Protein AF-A0AA95M298-F1 (afdb_monomer_lite)

Structure (mmCIF, N/CA/C/O backbone):
data_AF-A0AA95M298-F1
#
_entry.id   AF-A0AA95M298-F1
#
loop_
_atom_site.group_PDB
_atom_site.id
_atom_site.type_symbol
_atom_site.label_atom_id
_atom_site.label_alt_id
_atom_site.label_comp_id
_atom_site.label_asym_id
_atom_site.label_entity_id
_atom_site.label_seq_id
_atom_site.pdbx_PDB_ins_code
_atom_site.Cartn_x
_atom_site.Cartn_y
_atom_site.Cartn_z
_atom_site.occupancy
_atom_site.B_iso_or_equiv
_atom_site.auth_seq_id
_atom_site.auth_comp_id
_atom_site.auth_asym_id
_atom_site.auth_atom_id
_atom_site.pdbx_PDB_model_num
ATOM 1 N N . MET A 1 1 ? -27.852 11.476 29.095 1.00 47.12 1 MET A N 1
ATOM 2 C CA . MET A 1 1 ? -27.452 10.853 27.814 1.00 47.12 1 MET A CA 1
ATOM 3 C C . MET A 1 1 ? -25.991 10.433 27.920 1.00 47.12 1 MET A C 1
ATOM 5 O O . MET A 1 1 ? -25.133 11.300 27.990 1.00 47.12 1 MET A O 1
ATOM 9 N N . ARG A 1 2 ? -25.697 9.132 28.044 1.00 43.03 2 ARG A N 1
ATOM 10 C CA . ARG A 1 2 ? -24.314 8.627 28.081 1.00 43.03 2 ARG A CA 1
ATOM 11 C C . ARG A 1 2 ? -23.915 8.268 26.652 1.00 43.03 2 ARG A C 1
ATOM 13 O O . ARG A 1 2 ? -24.465 7.315 26.111 1.00 43.03 2 ARG A O 1
ATOM 20 N N . ARG A 1 3 ? -23.003 9.029 26.042 1.00 50.44 3 ARG A N 1
ATOM 21 C CA . ARG A 1 3 ? -22.384 8.641 24.766 1.00 50.44 3 ARG A CA 1
ATOM 22 C C . ARG A 1 3 ? -21.618 7.341 25.016 1.00 50.44 3 ARG A C 1
ATOM 24 O O . ARG A 1 3 ? -20.663 7.334 25.787 1.00 50.44 3 ARG A O 1
ATOM 31 N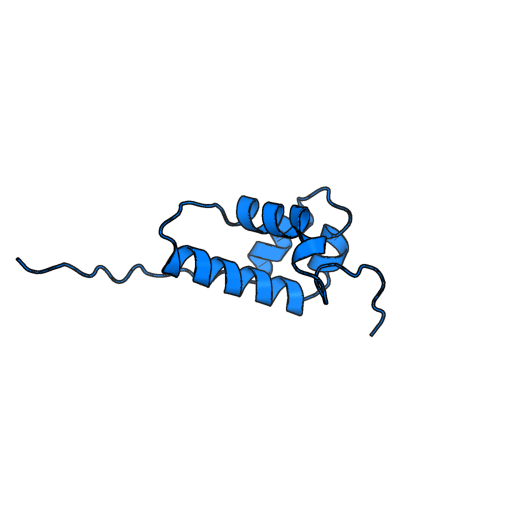 N . HIS A 1 4 ? -22.101 6.234 24.462 1.00 46.09 4 HIS A N 1
ATOM 32 C CA . HIS A 1 4 ? -21.333 4.996 24.402 1.00 46.09 4 HIS A CA 1
ATOM 33 C C . HIS A 1 4 ? -20.229 5.211 23.369 1.00 46.09 4 HIS A C 1
ATOM 35 O O . HIS A 1 4 ? -20.485 5.168 22.171 1.00 46.09 4 HIS A O 1
ATOM 41 N N . PHE A 1 5 ? -19.013 5.489 23.832 1.00 51.53 5 PHE A N 1
ATOM 42 C CA . PHE A 1 5 ? -17.828 5.318 23.005 1.00 51.53 5 PHE A CA 1
ATOM 43 C C . PHE A 1 5 ? -17.537 3.818 22.953 1.00 51.53 5 PHE A C 1
ATOM 45 O O . PHE A 1 5 ? -16.817 3.285 23.795 1.00 51.53 5 PHE A O 1
ATOM 52 N N . SER A 1 6 ? -18.144 3.117 21.995 1.00 51.62 6 SER A N 1
ATOM 53 C CA . SER A 1 6 ? -17.609 1.824 21.577 1.00 51.62 6 SER A CA 1
ATOM 54 C C . SER A 1 6 ? -16.246 2.106 20.964 1.00 51.62 6 SER A C 1
ATOM 56 O O . SER A 1 6 ? -16.161 2.651 19.867 1.00 51.62 6 SER A O 1
ATOM 58 N N . ARG A 1 7 ? -15.174 1.791 21.696 1.00 49.69 7 ARG A N 1
ATOM 59 C CA . ARG A 1 7 ? -13.819 1.757 21.146 1.00 49.69 7 ARG A CA 1
ATOM 60 C C . ARG A 1 7 ? -13.866 0.733 20.010 1.00 49.69 7 ARG A C 1
ATOM 62 O O . ARG A 1 7 ? -13.968 -0.460 20.293 1.00 49.69 7 ARG A O 1
ATOM 69 N N . LYS A 1 8 ? -13.919 1.180 18.748 1.00 58.91 8 LYS A N 1
ATOM 70 C CA . LYS A 1 8 ? -13.795 0.268 17.604 1.00 58.91 8 LYS A CA 1
ATOM 71 C C . LYS A 1 8 ? -12.491 -0.497 17.827 1.00 58.91 8 LYS A C 1
ATOM 73 O O . LYS A 1 8 ? -11.448 0.120 18.031 1.00 58.91 8 LYS A O 1
ATOM 78 N N . VAL A 1 9 ? -12.567 -1.824 17.898 1.00 54.34 9 VAL A N 1
ATOM 79 C CA . VAL A 1 9 ? -11.367 -2.660 17.858 1.00 54.34 9 VAL A CA 1
ATOM 80 C C . VAL A 1 9 ? -10.824 -2.477 16.454 1.00 54.34 9 VAL A C 1
ATOM 82 O O . VAL A 1 9 ? -11.416 -2.962 15.494 1.00 54.34 9 VAL A O 1
ATOM 85 N N . PHE A 1 10 ? -9.783 -1.663 16.346 1.00 65.81 10 PHE A N 1
ATOM 86 C CA . PHE A 1 10 ? -9.126 -1.401 15.086 1.00 65.81 10 PHE A CA 1
ATOM 87 C C . PHE A 1 10 ? -8.225 -2.596 14.780 1.00 65.81 10 PHE A C 1
ATOM 89 O O . PHE A 1 10 ? -7.282 -2.869 15.526 1.00 65.81 10 PHE A O 1
ATOM 96 N N . THR A 1 11 ? -8.557 -3.357 13.740 1.00 78.38 11 THR A N 1
ATOM 97 C CA . THR A 1 11 ? -7.647 -4.379 13.223 1.00 78.38 11 THR A CA 1
ATOM 98 C C . THR A 1 11 ? -6.521 -3.658 12.499 1.00 78.38 11 THR A C 1
ATOM 100 O O . THR A 1 11 ? -6.785 -2.955 11.533 1.00 78.38 11 THR A O 1
ATOM 103 N N . ILE A 1 12 ? -5.294 -3.810 12.993 1.00 90.75 12 ILE A N 1
ATOM 104 C CA . ILE A 1 12 ? -4.098 -3.237 12.369 1.00 90.75 12 ILE A CA 1
ATOM 105 C C . ILE A 1 12 ? -3.867 -3.935 11.033 1.00 90.75 12 ILE A C 1
ATOM 107 O O . ILE A 1 12 ? -3.822 -5.167 10.994 1.00 90.75 12 ILE A O 1
ATOM 111 N N . THR A 1 13 ? -3.691 -3.154 9.971 1.00 95.75 13 THR A N 1
ATOM 112 C CA . THR A 1 13 ? -3.382 -3.690 8.646 1.00 95.75 13 THR A CA 1
ATOM 113 C C . THR A 1 13 ? -1.944 -4.186 8.600 1.00 95.75 13 THR A C 1
ATOM 115 O O . THR A 1 13 ? -1.005 -3.511 9.029 1.00 95.75 13 THR A O 1
ATOM 118 N N . THR A 1 14 ? -1.747 -5.381 8.057 1.00 97.12 14 THR A N 1
ATOM 119 C CA . THR A 1 14 ? -0.433 -6.022 7.960 1.00 97.12 14 THR A CA 1
ATOM 120 C C . THR A 1 14 ? 0.202 -5.833 6.588 1.00 97.12 14 THR A C 1
ATOM 122 O O . THR A 1 14 ? -0.465 -5.631 5.571 1.00 97.12 14 THR A O 1
ATOM 125 N N . THR A 1 15 ? 1.528 -5.950 6.527 1.00 97.56 15 THR A N 1
ATOM 126 C CA . THR A 1 15 ? 2.261 -5.926 5.255 1.00 97.56 15 THR A CA 1
ATOM 127 C C . THR A 1 15 ? 1.919 -7.107 4.349 1.00 97.56 15 THR A C 1
ATOM 129 O O . THR A 1 15 ? 2.004 -6.983 3.130 1.00 97.56 15 THR A O 1
ATOM 132 N N . GLU A 1 16 ? 1.526 -8.237 4.930 1.00 97.94 16 GLU A N 1
ATOM 133 C CA . GLU A 1 16 ? 1.104 -9.459 4.254 1.00 97.94 16 GLU A CA 1
ATOM 134 C C . GLU A 1 16 ? -0.223 -9.256 3.517 1.00 97.94 16 GLU A C 1
ATOM 136 O O . GLU A 1 16 ? -0.364 -9.699 2.378 1.00 97.94 16 GLU A O 1
ATOM 141 N N . GLU A 1 17 ? -1.168 -8.531 4.120 1.00 98.25 17 GLU A N 1
ATOM 142 C CA . GLU A 1 17 ? -2.426 -8.154 3.468 1.00 98.25 17 GLU A CA 1
ATOM 143 C C . GLU A 1 17 ? -2.180 -7.218 2.279 1.00 98.25 17 GLU A C 1
ATOM 145 O O . GLU A 1 17 ? -2.724 -7.442 1.195 1.00 98.25 17 GLU A O 1
ATOM 150 N N . ILE A 1 18 ? -1.290 -6.228 2.436 1.00 98.38 18 ILE A N 1
ATOM 151 C CA . ILE A 1 18 ? -0.870 -5.368 1.318 1.00 98.38 18 ILE A CA 1
ATOM 152 C C . ILE A 1 18 ? -0.198 -6.198 0.219 1.00 98.38 18 ILE A C 1
ATOM 154 O O . ILE A 1 18 ? -0.499 -6.021 -0.960 1.00 98.38 18 ILE A O 1
ATOM 158 N N . ALA A 1 19 ? 0.692 -7.124 0.586 1.00 98.38 19 ALA A N 1
ATOM 159 C CA . ALA A 1 19 ? 1.397 -7.975 -0.366 1.00 98.38 19 ALA A CA 1
ATOM 160 C C . ALA A 1 19 ? 0.436 -8.863 -1.172 1.00 98.38 19 ALA A C 1
ATOM 162 O O . ALA A 1 19 ? 0.588 -8.971 -2.388 1.00 98.38 19 ALA A O 1
ATOM 163 N N . ALA A 1 20 ? -0.571 -9.456 -0.525 1.00 98.44 20 ALA A N 1
ATOM 164 C CA . ALA A 1 20 ? -1.580 -10.268 -1.198 1.00 98.44 20 ALA A CA 1
ATOM 165 C C . ALA A 1 20 ? -2.372 -9.457 -2.236 1.00 98.44 20 ALA A C 1
ATOM 167 O O . ALA A 1 20 ? -2.604 -9.935 -3.346 1.00 98.44 20 ALA A O 1
ATOM 168 N N . ILE A 1 21 ? -2.731 -8.213 -1.902 1.00 98.50 21 ILE A N 1
ATOM 169 C CA . ILE A 1 21 ? -3.414 -7.307 -2.830 1.00 98.50 21 ILE A CA 1
ATOM 170 C C . ILE A 1 21 ? -2.488 -6.940 -3.988 1.00 98.50 21 ILE A C 1
ATOM 172 O O . ILE A 1 21 ? -2.861 -7.147 -5.138 1.00 98.50 21 ILE A O 1
ATOM 176 N N . LEU A 1 22 ? -1.268 -6.469 -3.711 1.00 98.06 22 LEU A N 1
ATOM 177 C CA . LEU A 1 22 ? -0.302 -6.090 -4.748 1.00 98.06 22 LEU A CA 1
ATOM 178 C C . LEU A 1 22 ? -0.003 -7.244 -5.715 1.00 98.06 22 LEU A C 1
ATOM 180 O O . LEU A 1 22 ? 0.079 -7.019 -6.918 1.00 98.06 22 LEU A O 1
ATOM 184 N N . ALA A 1 23 ? 0.098 -8.480 -5.218 1.00 97.88 23 ALA A N 1
ATOM 185 C CA . ALA A 1 23 ? 0.312 -9.668 -6.045 1.00 97.88 23 ALA A CA 1
ATOM 186 C C . ALA A 1 23 ? -0.867 -9.994 -6.985 1.00 97.88 23 ALA A C 1
ATOM 188 O O . ALA A 1 23 ? -0.687 -10.732 -7.952 1.00 97.88 23 ALA A O 1
ATOM 189 N N . SER A 1 24 ? -2.060 -9.459 -6.710 1.00 97.25 24 SER A N 1
ATOM 190 C CA . SER A 1 24 ? -3.267 -9.659 -7.523 1.00 97.25 24 SER A CA 1
ATOM 191 C C . SER A 1 24 ? -3.536 -8.543 -8.540 1.00 97.25 24 SER A C 1
ATOM 193 O O . SER A 1 24 ? -4.443 -8.679 -9.359 1.00 97.25 24 SER A O 1
ATOM 195 N N . LEU A 1 25 ? -2.774 -7.443 -8.496 1.00 96.50 25 LEU A N 1
ATOM 196 C CA . LEU A 1 25 ? -3.010 -6.261 -9.323 1.00 96.50 25 LEU A CA 1
ATOM 197 C C . LEU A 1 25 ? -2.146 -6.263 -10.588 1.00 96.50 25 LEU A C 1
ATOM 199 O O . LEU A 1 25 ? -0.927 -6.411 -10.530 1.00 96.50 25 LEU A O 1
ATOM 203 N N . ASP A 1 26 ? -2.784 -5.998 -11.727 1.00 95.25 26 ASP A N 1
ATOM 204 C CA . ASP A 1 26 ? -2.109 -5.742 -13.001 1.00 95.25 26 ASP A CA 1
ATOM 205 C C . ASP A 1 26 ? -1.743 -4.253 -13.109 1.00 95.25 26 ASP A C 1
ATOM 207 O O . ASP A 1 26 ? -2.459 -3.447 -13.704 1.00 95.25 26 ASP A O 1
ATOM 211 N N . HIS A 1 27 ? -0.660 -3.857 -12.436 1.00 93.25 27 HIS A N 1
ATOM 212 C CA . HIS A 1 27 ? -0.142 -2.489 -12.480 1.00 93.25 27 HIS A CA 1
ATOM 213 C C . HIS A 1 27 ? 1.391 -2.486 -12.573 1.00 93.25 27 HIS A C 1
ATOM 215 O O . HIS A 1 27 ? 2.033 -3.217 -11.816 1.00 93.25 27 HIS A O 1
ATOM 221 N N . PRO A 1 28 ? 2.023 -1.626 -13.400 1.00 92.50 28 PRO A N 1
ATOM 222 C CA . PRO A 1 28 ? 3.483 -1.611 -13.566 1.00 92.50 28 PRO A CA 1
ATOM 223 C C . PRO A 1 28 ? 4.275 -1.418 -12.264 1.00 92.50 28 PRO A C 1
ATOM 225 O O . PRO A 1 28 ? 5.364 -1.965 -12.109 1.00 92.50 28 PRO A O 1
ATOM 228 N N . LEU A 1 29 ? 3.722 -0.660 -11.311 1.00 93.75 29 LEU A N 1
ATOM 229 C CA . LEU A 1 29 ? 4.335 -0.434 -9.995 1.00 93.75 29 LEU A CA 1
ATOM 230 C C . LEU A 1 29 ? 4.074 -1.558 -8.984 1.00 93.75 29 LEU A C 1
ATOM 232 O O . LEU A 1 29 ? 4.809 -1.655 -8.003 1.00 93.75 29 LEU A O 1
ATOM 236 N N . ALA A 1 30 ? 3.061 -2.407 -9.193 1.00 95.50 30 ALA A N 1
ATOM 237 C CA . ALA A 1 30 ? 2.670 -3.403 -8.197 1.00 95.50 30 ALA A CA 1
ATOM 238 C C . ALA A 1 30 ? 3.799 -4.405 -7.876 1.00 95.50 30 ALA A C 1
ATOM 240 O O . ALA A 1 30 ? 4.069 -4.601 -6.689 1.00 95.50 30 ALA A O 1
ATOM 241 N N . PRO A 1 31 ? 4.552 -4.956 -8.855 1.00 95.19 31 PRO A N 1
ATOM 242 C CA . PRO A 1 31 ? 5.700 -5.816 -8.562 1.00 95.19 31 PRO A CA 1
ATOM 243 C C . PRO A 1 31 ? 6.824 -5.102 -7.800 1.00 95.19 31 PRO A C 1
ATOM 245 O O . PRO A 1 31 ? 7.480 -5.710 -6.956 1.00 95.19 31 PRO A O 1
ATOM 248 N N . TYR A 1 32 ? 7.059 -3.816 -8.075 1.00 93.56 32 TYR A N 1
ATOM 249 C CA . TYR A 1 32 ? 8.074 -3.033 -7.368 1.00 93.56 32 TYR A CA 1
ATOM 250 C C . TYR A 1 32 ? 7.661 -2.792 -5.907 1.00 93.56 32 TYR A C 1
ATOM 252 O O . TYR A 1 32 ? 8.422 -3.090 -4.988 1.00 93.56 32 TYR A O 1
ATOM 260 N N . TRP A 1 33 ? 6.421 -2.352 -5.678 1.00 95.75 33 TRP A N 1
ATOM 261 C CA . TRP A 1 33 ? 5.884 -2.125 -4.333 1.00 95.75 33 TRP A CA 1
ATOM 262 C C . TRP A 1 33 ? 5.787 -3.416 -3.520 1.00 95.75 33 TRP A C 1
ATOM 264 O O . TRP A 1 33 ? 6.063 -3.411 -2.323 1.00 95.75 33 TRP A O 1
ATOM 274 N N . LEU A 1 34 ? 5.461 -4.540 -4.169 1.00 96.31 34 LEU A N 1
ATOM 275 C CA . LEU A 1 34 ? 5.401 -5.857 -3.535 1.00 96.31 34 LEU A CA 1
ATOM 276 C C . LEU A 1 34 ? 6.745 -6.244 -2.896 1.00 96.31 34 LEU A C 1
ATOM 278 O O . LEU A 1 34 ? 6.773 -6.819 -1.805 1.00 96.31 34 LEU A O 1
ATOM 282 N N . ASN A 1 35 ? 7.854 -5.880 -3.544 1.00 94.50 35 ASN A N 1
ATOM 283 C CA . ASN A 1 35 ? 9.214 -6.162 -3.085 1.00 94.50 35 ASN A CA 1
ATOM 284 C C . ASN A 1 35 ? 9.795 -5.079 -2.155 1.00 94.50 35 ASN A C 1
ATOM 286 O O . ASN A 1 35 ? 10.933 -5.210 -1.712 1.00 94.50 35 ASN A O 1
ATOM 290 N N . ASN A 1 36 ? 9.034 -4.029 -1.829 1.00 94.88 36 ASN A N 1
ATOM 291 C CA . ASN A 1 36 ? 9.491 -2.930 -0.983 1.00 94.88 36 ASN A CA 1
ATOM 292 C C . ASN A 1 36 ? 8.713 -2.895 0.345 1.00 94.88 36 ASN A C 1
ATOM 294 O O . ASN A 1 36 ? 7.568 -2.447 0.423 1.00 94.88 36 ASN A O 1
ATOM 298 N N . ASP A 1 37 ? 9.348 -3.365 1.421 1.00 95.06 37 ASP A N 1
ATOM 299 C CA . ASP A 1 37 ? 8.728 -3.427 2.751 1.00 95.06 37 ASP A CA 1
ATOM 300 C C . ASP A 1 37 ? 8.383 -2.053 3.326 1.00 95.06 37 ASP A C 1
ATOM 302 O O . ASP A 1 37 ? 7.392 -1.931 4.046 1.00 95.06 37 ASP A O 1
ATOM 306 N N . LEU A 1 38 ? 9.163 -1.017 3.001 1.00 94.94 38 LEU A N 1
ATOM 307 C CA . LEU A 1 38 ? 8.874 0.342 3.449 1.00 94.94 38 LEU A CA 1
ATOM 308 C C . LEU A 1 38 ? 7.555 0.830 2.843 1.00 94.94 38 LEU A C 1
ATOM 310 O O . LEU A 1 38 ? 6.687 1.281 3.583 1.00 94.94 38 LEU A O 1
ATOM 314 N N . ILE A 1 39 ? 7.367 0.650 1.533 1.00 95.75 39 ILE A N 1
ATOM 315 C CA . ILE A 1 39 ? 6.123 1.009 0.837 1.00 95.75 39 ILE A CA 1
ATOM 316 C C . ILE A 1 39 ? 4.929 0.265 1.441 1.00 95.75 39 ILE A C 1
ATOM 318 O O . ILE A 1 39 ? 3.937 0.897 1.802 1.00 95.75 39 ILE A O 1
ATOM 322 N N . LYS A 1 40 ? 5.029 -1.061 1.621 1.00 97.19 40 LYS A N 1
ATOM 323 C CA . LYS A 1 40 ? 3.940 -1.860 2.212 1.00 97.19 40 LYS A CA 1
ATOM 324 C C . LYS A 1 40 ? 3.569 -1.374 3.616 1.00 97.19 40 LYS A C 1
ATOM 326 O O . LYS A 1 40 ? 2.387 -1.225 3.911 1.00 97.19 40 LYS A O 1
ATOM 331 N N . ARG A 1 41 ? 4.560 -1.076 4.468 1.00 97.00 41 ARG A N 1
ATOM 332 C CA . ARG A 1 41 ? 4.327 -0.537 5.822 1.00 97.00 41 ARG A CA 1
ATOM 333 C C . ARG A 1 41 ? 3.682 0.841 5.793 1.00 97.00 41 ARG A C 1
ATOM 335 O O . ARG A 1 41 ? 2.801 1.105 6.611 1.00 97.00 41 ARG A O 1
ATOM 342 N N . THR A 1 42 ? 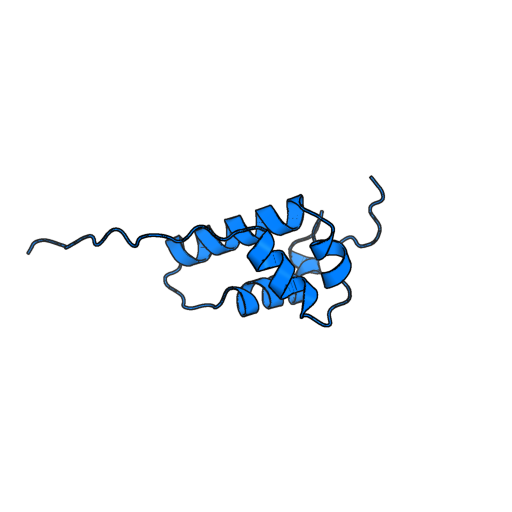4.098 1.707 4.869 1.00 95.75 42 THR A N 1
ATOM 343 C CA . THR A 1 42 ? 3.502 3.038 4.731 1.00 95.75 42 THR A CA 1
ATOM 344 C C . THR A 1 42 ? 2.048 2.939 4.286 1.00 95.75 42 THR A C 1
ATOM 346 O O . THR A 1 42 ? 1.208 3.588 4.892 1.00 95.75 42 THR A O 1
ATOM 349 N N . ILE A 1 43 ? 1.722 2.093 3.303 1.00 96.75 43 ILE A N 1
ATOM 350 C CA . ILE A 1 43 ? 0.333 1.915 2.850 1.00 96.75 43 ILE A CA 1
ATOM 351 C C . ILE A 1 43 ? -0.545 1.356 3.975 1.00 96.75 43 ILE A C 1
ATOM 353 O O . ILE A 1 43 ? -1.623 1.893 4.210 1.00 96.75 43 ILE A O 1
ATOM 357 N N . ALA A 1 44 ? -0.074 0.328 4.691 1.00 96.88 44 ALA A N 1
ATOM 358 C CA . ALA A 1 44 ? -0.799 -0.252 5.822 1.00 96.88 44 ALA A CA 1
ATOM 359 C C . ALA A 1 44 ? -1.103 0.803 6.899 1.00 96.88 44 ALA A C 1
ATOM 361 O O . ALA A 1 44 ? -2.256 1.010 7.261 1.00 96.88 44 ALA A O 1
ATOM 362 N N . THR A 1 45 ? -0.078 1.546 7.324 1.00 95.38 45 THR A N 1
ATOM 363 C CA . THR A 1 45 ? -0.221 2.637 8.299 1.00 95.38 45 THR A CA 1
ATOM 364 C C . THR A 1 45 ? -1.183 3.726 7.810 1.00 95.38 45 THR A C 1
ATOM 366 O O . THR A 1 45 ? -2.031 4.195 8.562 1.00 95.38 45 THR A O 1
ATOM 369 N N . SER A 1 46 ? -1.074 4.136 6.544 1.00 95.00 46 SER A N 1
ATOM 370 C CA . SER A 1 46 ? -1.946 5.161 5.968 1.00 95.00 46 SER A 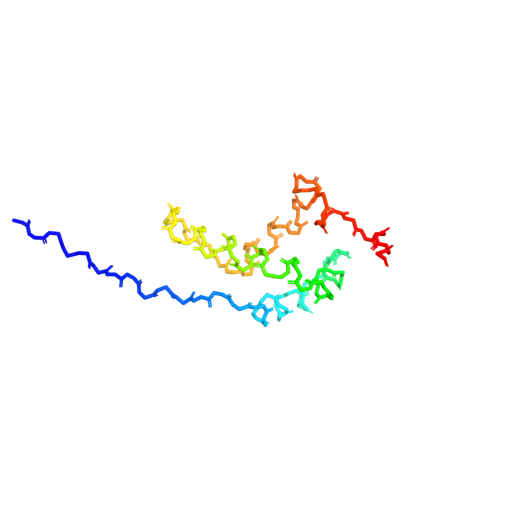CA 1
ATOM 371 C C . SER A 1 46 ? -3.404 4.716 5.877 1.00 95.00 46 SER A C 1
ATOM 373 O O . SER A 1 46 ? -4.298 5.534 6.089 1.00 95.00 46 SER A O 1
ATOM 375 N N . TYR A 1 47 ? -3.660 3.445 5.562 1.00 95.56 47 TYR A N 1
ATOM 376 C CA . TYR A 1 47 ? -5.015 2.902 5.575 1.00 95.56 47 TYR A CA 1
ATOM 377 C C . TYR A 1 47 ? -5.567 2.839 7.000 1.00 95.56 47 TYR A C 1
ATOM 379 O O . TYR A 1 47 ? -6.727 3.191 7.218 1.00 95.56 47 TYR A O 1
ATOM 387 N N . ASP A 1 48 ? -4.725 2.479 7.972 1.00 93.81 48 ASP A N 1
ATOM 388 C CA . ASP A 1 48 ? -5.123 2.458 9.375 1.00 93.81 48 ASP A CA 1
ATOM 389 C C . ASP A 1 48 ? -5.598 3.846 9.841 1.00 93.81 48 ASP A C 1
ATOM 391 O O . ASP A 1 48 ? -6.704 3.983 10.370 1.00 93.81 48 ASP A O 1
ATOM 395 N N . TYR A 1 49 ? -4.832 4.894 9.516 1.00 92.69 49 TYR A N 1
ATOM 396 C CA . TYR A 1 49 ? -5.237 6.282 9.762 1.00 92.69 49 TYR A CA 1
ATOM 397 C C . TYR A 1 49 ? -6.495 6.688 8.993 1.00 92.69 49 TYR A C 1
ATOM 399 O O . TYR A 1 49 ? -7.372 7.340 9.551 1.00 92.69 49 TYR A O 1
ATOM 407 N N . TRP A 1 50 ? -6.632 6.290 7.724 1.00 92.19 50 TRP A N 1
ATOM 408 C CA . TRP A 1 50 ? -7.824 6.607 6.932 1.00 92.19 50 TRP A CA 1
ATOM 409 C C . TRP A 1 50 ? -9.103 6.078 7.589 1.00 92.19 50 TRP A C 1
ATOM 411 O O . TRP A 1 50 ? -10.103 6.797 7.683 1.00 92.19 50 TRP A O 1
ATOM 421 N N . VAL A 1 51 ? -9.085 4.821 8.039 1.00 91.50 51 VAL A N 1
ATOM 422 C CA . VAL A 1 51 ? -10.247 4.174 8.662 1.00 91.50 51 VAL A CA 1
ATOM 423 C C . VAL A 1 51 ? -10.532 4.761 10.050 1.00 91.50 51 VAL A C 1
ATOM 425 O O . VAL A 1 51 ? -11.701 4.822 10.446 1.00 91.50 51 VAL A O 1
ATOM 428 N N . GLU A 1 52 ? -9.504 5.206 10.780 1.00 89.25 52 GLU A N 1
ATOM 429 C CA . GLU A 1 52 ? -9.666 5.907 12.059 1.00 89.25 52 GLU A CA 1
ATOM 430 C C . GLU A 1 52 ? -10.277 7.309 11.881 1.00 89.25 52 GLU A C 1
ATOM 432 O O . GLU A 1 52 ? -11.238 7.642 12.578 1.00 89.25 52 GLU A O 1
ATOM 437 N N . ASP A 1 53 ? -9.781 8.094 10.919 1.00 89.00 53 ASP A N 1
ATOM 438 C CA . ASP A 1 53 ? -10.033 9.539 10.855 1.00 89.00 53 ASP A CA 1
ATOM 439 C C . ASP A 1 53 ? -11.211 9.948 9.964 1.00 89.00 53 ASP A C 1
ATOM 441 O O . ASP A 1 53 ? -11.847 10.975 10.213 1.00 89.00 53 ASP A O 1
ATOM 445 N N . THR A 1 54 ? -11.503 9.200 8.895 1.00 83.38 54 THR A N 1
ATOM 446 C CA . THR A 1 54 ? -12.411 9.703 7.846 1.00 83.38 54 THR A CA 1
ATOM 447 C C . THR A 1 54 ? -13.861 9.250 7.997 1.00 83.38 54 THR A C 1
ATOM 449 O O . THR A 1 54 ? -14.752 9.882 7.438 1.00 83.38 54 THR A O 1
ATOM 452 N N . GLU A 1 55 ? -14.120 8.146 8.708 1.00 79.75 55 GLU A N 1
ATOM 453 C CA . GLU A 1 55 ? -15.399 7.406 8.689 1.00 79.75 55 GLU A CA 1
ATOM 454 C C . GLU A 1 55 ? -15.906 7.025 7.274 1.00 79.75 55 GLU A C 1
ATOM 456 O O . GLU A 1 55 ? -17.007 6.485 7.140 1.00 79.75 55 GLU A O 1
ATOM 461 N N . ILE A 1 56 ? -15.111 7.251 6.217 1.00 87.38 56 ILE A N 1
ATOM 462 C CA . ILE A 1 56 ? -15.469 6.957 4.829 1.00 87.38 56 ILE A CA 1
ATOM 463 C C . ILE A 1 56 ? -15.202 5.471 4.564 1.00 87.38 56 ILE A C 1
ATOM 465 O O . ILE A 1 56 ? -14.049 5.036 4.648 1.00 87.38 56 ILE A O 1
ATOM 469 N N . PRO A 1 57 ? -16.228 4.678 4.198 1.00 88.19 57 PRO A N 1
ATOM 470 C CA . PRO A 1 57 ? -16.036 3.275 3.865 1.00 88.19 57 PRO A CA 1
ATOM 471 C C . PRO A 1 57 ? -15.177 3.129 2.606 1.00 88.19 57 PRO A C 1
ATOM 473 O O . PRO A 1 57 ? -15.564 3.572 1.526 1.00 88.19 57 PRO A O 1
ATOM 476 N N . MET A 1 58 ? -14.030 2.475 2.744 1.00 92.81 58 MET A N 1
ATOM 477 C CA . MET A 1 58 ? -13.156 2.090 1.641 1.00 92.81 58 MET A CA 1
ATOM 478 C C . MET A 1 58 ? -12.558 0.729 1.972 1.00 92.81 58 MET A C 1
ATOM 480 O O . MET A 1 58 ? -12.192 0.493 3.121 1.00 92.81 58 MET A O 1
ATOM 484 N N . SER A 1 59 ? -12.492 -0.178 0.998 1.00 95.75 59 SER A N 1
ATOM 485 C CA . SER A 1 59 ? -11.803 -1.450 1.208 1.00 95.75 59 SER A CA 1
ATOM 486 C C . SER A 1 59 ? -10.289 -1.259 1.118 1.00 95.75 59 SER A C 1
ATOM 488 O O . SER A 1 59 ? -9.806 -0.353 0.436 1.00 95.75 59 SER A O 1
ATOM 490 N N . LEU A 1 60 ? -9.524 -2.151 1.750 1.00 96.62 60 LEU A N 1
ATOM 491 C CA . LEU A 1 60 ? -8.066 -2.126 1.643 1.00 96.62 60 LEU A CA 1
ATOM 492 C C . LEU A 1 60 ? -7.600 -2.260 0.182 1.00 96.62 60 LEU A C 1
ATOM 494 O O . LEU A 1 60 ? -6.670 -1.578 -0.239 1.00 96.62 60 LEU A O 1
ATOM 498 N N . ALA A 1 61 ? -8.282 -3.091 -0.613 1.00 97.75 61 ALA A N 1
ATOM 499 C CA . ALA A 1 61 ? -7.973 -3.276 -2.029 1.00 97.75 61 ALA A CA 1
ATOM 500 C C . ALA A 1 61 ? -8.204 -1.998 -2.851 1.00 97.75 61 ALA A C 1
ATOM 502 O O . ALA A 1 61 ? -7.356 -1.636 -3.671 1.00 97.75 61 ALA A O 1
ATOM 503 N N . ASP A 1 62 ? -9.305 -1.282 -2.599 1.00 97.12 62 ASP A N 1
ATOM 504 C CA . ASP A 1 62 ? -9.595 -0.011 -3.274 1.00 97.12 62 ASP A CA 1
ATOM 505 C C . ASP A 1 62 ? -8.596 1.075 -2.872 1.00 97.12 62 ASP A C 1
ATOM 507 O O . ASP A 1 62 ? -8.171 1.866 -3.714 1.00 97.12 62 ASP A O 1
ATOM 511 N N . PHE A 1 63 ? -8.189 1.100 -1.600 1.00 96.31 63 PHE A N 1
ATOM 512 C CA . PHE A 1 63 ? -7.197 2.047 -1.099 1.00 96.31 63 PHE A CA 1
ATOM 513 C C . PHE A 1 63 ? -5.828 1.829 -1.753 1.00 96.31 63 PHE A C 1
ATOM 515 O O . PHE A 1 63 ? -5.228 2.771 -2.271 1.00 96.31 63 PHE A O 1
ATOM 522 N N . VAL A 1 64 ? -5.357 0.577 -1.801 1.00 97.56 64 VAL A N 1
ATOM 523 C CA . VAL A 1 64 ?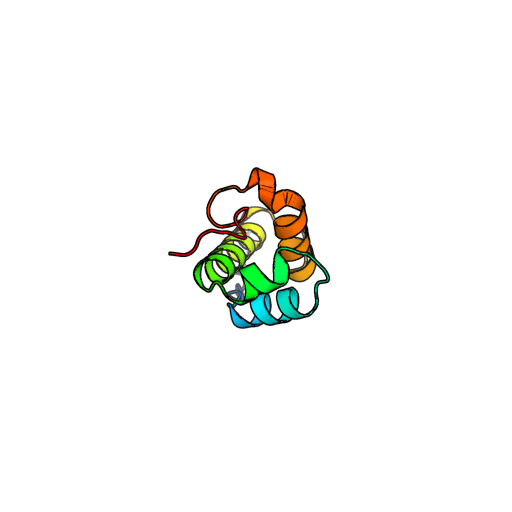 -4.099 0.206 -2.475 1.00 97.56 64 VAL A CA 1
ATOM 524 C C . VAL A 1 64 ? -4.162 0.542 -3.969 1.00 97.56 64 VAL A C 1
ATOM 526 O O . VAL A 1 64 ? -3.208 1.095 -4.517 1.00 97.56 64 VAL A O 1
ATOM 529 N N . SER A 1 65 ? -5.293 0.260 -4.623 1.00 97.06 65 SER A N 1
ATOM 530 C CA . SER A 1 65 ? -5.494 0.560 -6.046 1.00 97.06 65 SER A CA 1
ATOM 531 C C . SER A 1 65 ? -5.450 2.065 -6.325 1.00 97.06 65 SER A C 1
ATOM 533 O O . SER A 1 65 ? -4.815 2.489 -7.289 1.00 97.06 65 SER A O 1
ATOM 535 N N . GLN A 1 66 ? -6.057 2.886 -5.461 1.00 94.62 66 GLN A N 1
ATOM 536 C CA . GLN A 1 66 ? -5.978 4.347 -5.557 1.00 94.62 66 GLN A CA 1
ATOM 537 C C . GLN A 1 66 ? -4.557 4.864 -5.327 1.00 94.62 66 GLN A C 1
ATOM 539 O O . GLN A 1 66 ? -4.101 5.735 -6.064 1.00 94.62 66 GLN A O 1
ATOM 544 N N . TYR A 1 67 ? -3.828 4.306 -4.358 1.00 94.50 67 TYR A N 1
ATOM 545 C CA . TYR A 1 67 ? -2.422 4.649 -4.145 1.00 94.50 67 TYR A CA 1
ATOM 546 C C . TYR A 1 67 ? -1.581 4.384 -5.398 1.00 94.50 67 TYR A C 1
ATOM 548 O O . TYR A 1 67 ? -0.805 5.247 -5.801 1.00 94.50 67 TYR A O 1
ATOM 556 N N . LEU A 1 68 ? -1.756 3.224 -6.041 1.00 94.50 68 LEU A N 1
ATOM 557 C CA . LEU A 1 68 ? -1.054 2.886 -7.283 1.00 94.50 68 LEU A CA 1
ATOM 558 C C . LEU A 1 68 ? -1.424 3.834 -8.429 1.00 94.50 68 LEU A C 1
ATOM 560 O O . LEU A 1 68 ? -0.530 4.351 -9.097 1.00 94.50 68 LEU A O 1
ATOM 564 N N . ALA A 1 69 ? -2.719 4.101 -8.621 1.00 93.56 69 ALA A N 1
ATOM 565 C CA . ALA A 1 69 ? -3.214 4.988 -9.674 1.00 93.56 69 ALA A CA 1
ATOM 566 C C . ALA A 1 69 ? -2.725 6.440 -9.524 1.00 93.56 69 ALA A C 1
ATOM 568 O O . ALA A 1 69 ? -2.636 7.168 -10.509 1.00 93.56 69 ALA A O 1
ATOM 569 N N . HIS A 1 70 ? -2.396 6.856 -8.299 1.00 93.00 70 HIS A N 1
ATOM 570 C CA . HIS A 1 70 ? -1.951 8.210 -7.970 1.00 93.00 70 HIS A CA 1
ATOM 571 C C . HIS A 1 70 ? -0.497 8.269 -7.483 1.00 93.00 70 HIS A C 1
ATOM 573 O O . HIS A 1 70 ? -0.079 9.272 -6.902 1.00 93.00 70 HIS A O 1
ATOM 579 N N . ALA A 1 71 ? 0.295 7.226 -7.746 1.00 90.81 71 ALA A N 1
ATOM 580 C CA . ALA A 1 71 ? 1.677 7.110 -7.285 1.00 90.81 71 ALA A CA 1
ATOM 581 C C . ALA A 1 71 ? 2.568 8.291 -7.709 1.00 90.81 71 ALA A C 1
ATOM 583 O O . ALA A 1 71 ? 3.459 8.695 -6.962 1.00 90.81 71 ALA A O 1
ATOM 584 N N . GLU A 1 72 ? 2.304 8.882 -8.877 1.00 87.25 72 GLU A N 1
ATOM 585 C CA . GLU A 1 72 ? 3.010 10.069 -9.374 1.00 87.25 72 GLU A CA 1
ATOM 586 C C . GLU A 1 72 ? 2.825 11.308 -8.482 1.00 87.25 72 GLU A C 1
ATOM 588 O 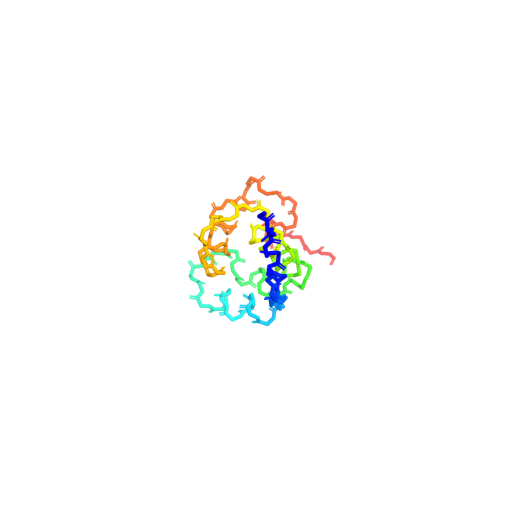O . GLU A 1 72 ? 3.749 12.107 -8.345 1.00 87.25 72 GLU A O 1
ATOM 593 N N . TYR A 1 73 ? 1.666 11.442 -7.828 1.00 86.00 73 TYR A N 1
ATOM 594 C CA . TYR A 1 73 ? 1.374 12.543 -6.909 1.00 86.00 73 TYR A CA 1
ATOM 595 C C . TYR A 1 73 ? 1.916 12.285 -5.503 1.00 86.00 73 TYR A C 1
ATOM 597 O O . TYR A 1 73 ? 2.212 13.233 -4.778 1.00 86.00 73 TYR A O 1
ATOM 605 N N . LEU A 1 74 ? 2.057 11.010 -5.122 1.00 85.94 74 LEU A N 1
ATOM 606 C CA . LEU A 1 74 ? 2.690 10.614 -3.862 1.00 85.94 74 LEU A CA 1
ATOM 607 C C . LEU A 1 74 ? 4.205 10.876 -3.894 1.00 85.94 74 LEU A C 1
ATOM 609 O O . LEU A 1 74 ? 4.782 11.276 -2.883 1.00 85.94 74 LEU A O 1
ATOM 613 N N . GLY A 1 75 ? 4.834 10.691 -5.060 1.00 83.12 75 GLY A N 1
ATOM 614 C CA . GLY A 1 75 ? 6.254 10.953 -5.287 1.00 83.1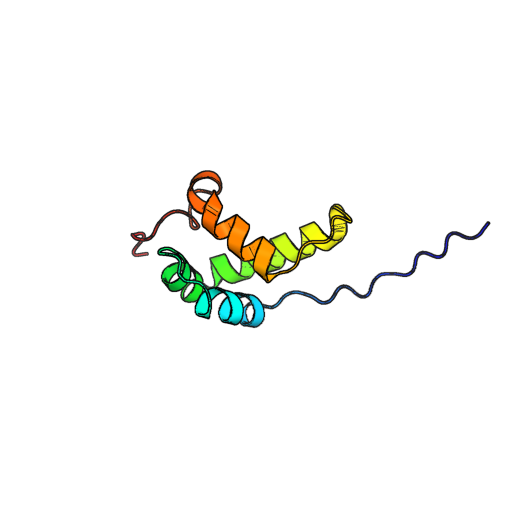2 75 GLY A CA 1
ATOM 615 C C . GLY A 1 75 ? 7.200 10.054 -4.478 1.00 83.12 75 GLY A C 1
ATOM 616 O O . GLY A 1 75 ? 6.803 9.085 -3.825 1.00 83.12 75 GLY A O 1
ATOM 617 N N . GLY A 1 76 ? 8.496 10.373 -4.525 1.00 86.62 76 GLY A N 1
ATOM 618 C CA . GLY A 1 76 ? 9.530 9.698 -3.735 1.00 86.62 76 GLY A CA 1
ATOM 619 C C . GLY A 1 76 ? 9.589 8.187 -3.976 1.00 86.62 76 GLY A C 1
ATOM 620 O O . GLY A 1 76 ? 9.695 7.730 -5.114 1.00 86.62 76 GLY A O 1
ATOM 621 N N . ILE A 1 77 ? 9.507 7.406 -2.893 1.00 86.31 77 ILE A N 1
ATOM 622 C CA . ILE A 1 77 ? 9.602 5.939 -2.950 1.00 86.31 77 ILE A CA 1
ATOM 623 C C . ILE A 1 77 ? 8.449 5.292 -3.731 1.00 86.31 77 ILE A C 1
ATOM 625 O O . ILE A 1 77 ? 8.599 4.166 -4.193 1.00 86.31 77 ILE A O 1
ATOM 629 N N . PHE A 1 78 ? 7.319 5.987 -3.900 1.00 87.44 78 PHE A N 1
ATOM 630 C CA . PHE A 1 78 ? 6.125 5.449 -4.554 1.00 87.44 78 PHE A CA 1
ATOM 631 C C . PHE A 1 78 ? 6.188 5.543 -6.083 1.00 87.44 78 PHE A C 1
ATOM 633 O O . PHE A 1 78 ? 5.652 4.671 -6.762 1.00 87.44 78 PHE A O 1
ATOM 640 N N . SER A 1 79 ? 6.864 6.553 -6.636 1.00 82.81 79 SER A N 1
ATOM 641 C CA . SER A 1 79 ? 6.885 6.825 -8.082 1.00 82.81 79 SER A CA 1
ATOM 642 C C . SER A 1 79 ? 8.064 6.193 -8.834 1.00 82.81 79 SER A C 1
ATOM 644 O O . SER A 1 79 ? 8.060 6.164 -10.063 1.00 82.81 79 SER A O 1
ATOM 646 N N . ASN A 1 80 ? 9.087 5.702 -8.129 1.00 75.94 80 ASN A N 1
ATOM 647 C CA . ASN A 1 80 ? 10.362 5.322 -8.741 1.00 75.94 80 ASN A CA 1
ATOM 648 C C . ASN A 1 80 ? 10.516 3.806 -8.915 1.00 75.94 80 ASN A C 1
ATOM 650 O O . ASN A 1 80 ? 10.775 3.100 -7.952 1.00 75.94 80 ASN A O 1
ATOM 654 N N . ILE A 1 81 ? 10.471 3.317 -10.160 1.00 65.56 81 ILE A N 1
ATOM 655 C CA . ILE A 1 81 ? 10.813 1.918 -10.519 1.00 65.56 81 ILE A CA 1
ATOM 656 C C . ILE A 1 81 ? 12.344 1.707 -10.573 1.00 65.56 81 ILE A C 1
ATOM 658 O O . ILE A 1 81 ? 12.836 0.582 -10.585 1.00 65.56 81 ILE A O 1
ATOM 662 N N . HIS A 1 82 ? 13.107 2.802 -10.616 1.00 56.06 82 HIS A N 1
ATOM 663 C CA . HIS A 1 82 ? 14.535 2.828 -10.940 1.00 56.06 82 HIS A CA 1
ATOM 664 C C . HIS A 1 82 ? 15.409 3.412 -9.827 1.00 56.06 82 HIS A C 1
ATOM 666 O O . HIS A 1 82 ? 16.400 4.066 -10.137 1.00 56.06 82 HIS A O 1
ATOM 672 N N . ASP A 1 83 ? 15.072 3.202 -8.556 1.00 52.75 83 ASP A N 1
ATOM 673 C CA . ASP A 1 83 ? 15.979 3.563 -7.460 1.00 52.75 83 ASP A CA 1
ATOM 674 C C . ASP A 1 83 ? 16.738 2.311 -6.980 1.00 52.75 83 ASP A C 1
ATOM 676 O O . ASP A 1 83 ? 16.244 1.589 -6.108 1.00 52.75 83 ASP A O 1
ATOM 680 N N . PRO A 1 84 ? 17.885 1.953 -7.597 1.00 45.56 84 PRO A N 1
ATOM 681 C CA . PRO A 1 84 ? 18.788 0.982 -7.015 1.00 45.56 84 PRO A CA 1
ATOM 682 C C . PRO A 1 84 ? 19.501 1.686 -5.859 1.00 45.56 84 PRO A C 1
ATOM 684 O O . PRO A 1 84 ? 20.470 2.415 -6.073 1.00 45.56 84 PRO A O 1
ATOM 687 N N . SER A 1 85 ? 18.995 1.489 -4.642 1.00 50.94 85 SER A N 1
ATOM 688 C CA . SER A 1 85 ? 19.761 1.754 -3.419 1.00 50.94 85 SER A CA 1
ATOM 689 C C . SER A 1 85 ? 21.112 1.045 -3.451 1.00 50.94 85 SER A C 1
ATOM 691 O O . SER A 1 85 ? 21.099 -0.153 -3.828 1.00 50.94 85 SER A O 1
#

Sequence (85 aa):
MRRHFSRKVFTITTTEEIAAILASLDHPLAPYWLNNDLIKRTIATSYDYWVEDTEIPMSLADFVSQYLAHAEYLGGIFSNIHDPS

Foldseek 3Di:
DDPPPPPPPQDQFDLVNLLVLLVVDPAPCSVVCNPDSVSSVVLSVVVSCCVVPPVDDDDSNRSSVVCRVCQVVVDDPSVDPPDPD

pLDDT: mean 85.94, std 16.35, range [43.03, 98.5]

Secondary structure (DSSP, 8-state):
----------PPPPHHHHHHHHHH---TTHHHHHT-HHHHHHHHHHHHHHHHHS-----HHHHHHHHHHTHHHH-GGGT-S----

Radius of gyration: 14.9 Å; chains: 1; bounding box: 47×23×42 Å